Protein AF-A0A2V8P415-F1 (afdb_mo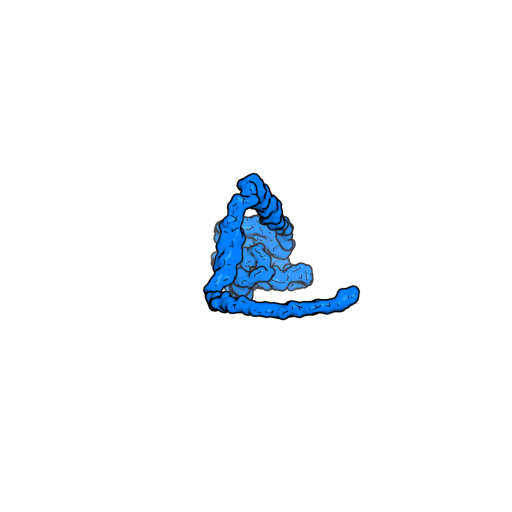nomer_lite)

Radius of gyration: 32.01 Å; chains: 1; bounding box: 103×38×46 Å

Secondary structure (DSSP, 8-state):
-----------------SHHHHHHHHHT-TTS-HHHHHHHHHHHHHHT-------PPPPHHHHHHHHHHHH-SSS--HHHHHHHHHHHH-SSS-HHHHHHHHHHHT-BSB--TTTHHHHHHHHT-TTS-HHHHHHHHHHHH-BSB--HHHHHHHHHH--

pLDDT: mean 82.36, std 19.45, range [37.81, 98.69]

Structure (mmCIF, N/CA/C/O backbone):
data_AF-A0A2V8P415-F1
#
_entry.id   AF-A0A2V8P415-F1
#
loop_
_atom_site.group_PDB
_atom_site.id
_atom_site.type_symbol
_atom_site.label_atom_id
_atom_site.label_alt_id
_atom_site.label_comp_id
_atom_site.label_asym_id
_atom_site.label_entity_id
_atom_site.label_seq_id
_atom_site.pdbx_PDB_ins_code
_atom_site.Cartn_x
_atom_site.Cartn_y
_atom_site.Cartn_z
_atom_site.occupancy
_atom_site.B_iso_or_equiv
_atom_site.auth_seq_id
_atom_site.auth_comp_id
_atom_site.auth_asym_id
_atom_site.auth_atom_id
_atom_site.pdbx_PDB_model_num
ATOM 1 N N . MET A 1 1 ? -84.899 -12.671 32.376 1.00 37.81 1 MET A N 1
ATOM 2 C CA . MET A 1 1 ? -85.440 -13.973 31.932 1.00 37.81 1 MET A CA 1
ATOM 3 C C . MET A 1 1 ? -85.226 -14.079 30.423 1.00 37.81 1 MET A C 1
ATOM 5 O O . MET A 1 1 ? -85.477 -13.102 29.735 1.00 37.81 1 MET A O 1
ATOM 9 N N . LYS A 1 2 ? -84.651 -15.211 29.981 1.00 47.53 2 LYS A N 1
ATOM 10 C CA . LYS A 1 2 ? -84.498 -15.760 28.606 1.00 47.53 2 LYS A CA 1
ATOM 11 C C . LYS A 1 2 ? -85.755 -15.526 27.724 1.00 47.53 2 LYS A C 1
ATOM 13 O O . LYS A 1 2 ? -86.821 -15.401 28.306 1.00 47.53 2 LYS A O 1
ATOM 18 N N . ILE A 1 3 ? -85.791 -15.545 26.380 1.00 47.69 3 ILE A N 1
ATOM 19 C CA . ILE A 1 3 ? -84.962 -16.091 25.273 1.00 47.69 3 ILE A CA 1
ATOM 20 C C . ILE A 1 3 ? -85.617 -15.640 23.934 1.00 47.69 3 ILE A C 1
ATOM 22 O O . ILE A 1 3 ? -86.834 -15.527 23.913 1.00 47.69 3 ILE A O 1
ATOM 26 N 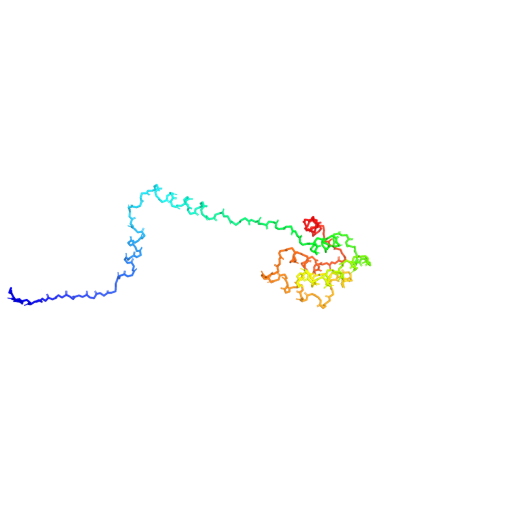N . SER A 1 4 ? -84.834 -15.321 22.881 1.00 52.88 4 SER A N 1
ATOM 27 C CA . SER A 1 4 ? -84.721 -16.025 21.559 1.00 52.88 4 SER A CA 1
ATOM 28 C C . SER A 1 4 ? -85.958 -15.934 20.632 1.00 52.88 4 SER A C 1
ATOM 30 O O . SER A 1 4 ? -87.067 -16.046 21.123 1.00 52.88 4 SER A O 1
ATOM 32 N N . SER A 1 5 ? -85.901 -15.683 19.311 1.00 46.81 5 SER A N 1
ATOM 33 C CA . SER A 1 5 ? -85.211 -16.397 18.202 1.00 46.81 5 SER A CA 1
ATOM 34 C C . SER A 1 5 ? -85.431 -15.608 16.871 1.00 46.81 5 SER A C 1
ATOM 36 O O . SER A 1 5 ? -86.561 -15.189 16.652 1.00 46.81 5 SER A O 1
ATOM 38 N N . VAL A 1 6 ? -84.438 -15.190 16.050 1.00 51.28 6 VAL A N 1
ATOM 39 C CA . VAL A 1 6 ? -83.650 -15.922 14.996 1.00 51.28 6 VAL A CA 1
ATOM 40 C C . VAL A 1 6 ? -84.525 -16.285 13.749 1.00 51.28 6 VAL A C 1
ATOM 42 O O . VAL A 1 6 ? -85.631 -16.752 13.990 1.00 51.28 6 VAL A O 1
ATOM 45 N N . PRO A 1 7 ? -84.085 -16.281 12.452 1.00 62.34 7 PRO A N 1
ATOM 46 C CA . PRO A 1 7 ? -83.125 -15.441 11.676 1.00 62.34 7 PRO A CA 1
ATOM 47 C C . PRO A 1 7 ? -83.377 -15.356 10.107 1.00 62.34 7 PRO A C 1
ATOM 49 O O . PRO A 1 7 ? -84.372 -15.860 9.607 1.00 62.34 7 PRO A O 1
ATOM 52 N N . VAL A 1 8 ? -82.390 -14.822 9.339 1.00 52.25 8 VAL A N 1
ATOM 53 C CA . VAL A 1 8 ? -81.911 -15.223 7.961 1.00 52.25 8 VAL A CA 1
ATOM 54 C C . VAL A 1 8 ? -82.815 -14.922 6.732 1.00 52.25 8 VAL A C 1
ATOM 56 O O . VAL A 1 8 ? -83.941 -15.383 6.635 1.00 52.25 8 VAL A O 1
ATOM 59 N N . SER A 1 9 ? -82.357 -14.177 5.704 1.00 45.59 9 SER A N 1
ATOM 60 C CA . SER A 1 9 ? -81.652 -14.752 4.529 1.00 45.59 9 SER A CA 1
ATOM 61 C C . SER A 1 9 ? -80.989 -13.721 3.587 1.00 45.59 9 SER A C 1
ATOM 63 O O . SER A 1 9 ? -81.531 -12.654 3.322 1.00 45.59 9 SER A O 1
ATOM 65 N N . ARG A 1 10 ? -79.820 -14.130 3.068 1.00 63.19 10 ARG A N 1
ATOM 66 C CA . ARG A 1 10 ? -78.889 -13.541 2.070 1.00 63.19 10 ARG A CA 1
ATOM 67 C C . ARG A 1 10 ? -79.481 -13.440 0.640 1.00 63.19 10 ARG A C 1
ATOM 69 O O . ARG A 1 10 ? -80.452 -14.134 0.359 1.00 63.19 10 ARG A O 1
ATOM 76 N N . PRO A 1 11 ? -78.865 -12.664 -0.280 1.00 48.66 11 PRO A N 1
ATOM 77 C CA . PRO A 1 11 ? -77.914 -13.265 -1.246 1.00 48.66 11 PRO A CA 1
ATOM 78 C C . PRO A 1 11 ? -76.663 -12.383 -1.467 1.00 48.66 11 PRO A C 1
ATOM 80 O O . PRO A 1 11 ? -76.742 -11.163 -1.513 1.00 48.66 11 PRO A O 1
ATOM 83 N N . GLU A 1 12 ? -75.439 -12.905 -1.356 1.00 52.25 12 GLU A N 1
ATOM 84 C CA . GLU A 1 12 ? -74.657 -13.576 -2.418 1.00 52.25 12 GLU A CA 1
ATOM 85 C C . GLU A 1 12 ? -74.442 -12.761 -3.705 1.00 52.25 12 GLU A C 1
ATOM 87 O O . GLU A 1 12 ? -75.350 -12.633 -4.522 1.00 52.25 12 GLU A O 1
ATOM 92 N N . ARG A 1 13 ? -73.192 -12.319 -3.923 1.00 51.09 13 ARG A N 1
ATOM 93 C CA . ARG A 1 13 ? -72.318 -12.675 -5.069 1.00 51.09 13 ARG A CA 1
ATOM 94 C C . ARG A 1 13 ? -70.957 -11.980 -4.892 1.00 51.09 13 ARG A C 1
ATOM 96 O O . ARG A 1 13 ? -70.905 -10.790 -4.621 1.00 51.09 13 ARG A O 1
ATOM 103 N N . ALA A 1 14 ? -69.892 -12.777 -4.757 1.00 41.44 14 ALA A N 1
ATOM 104 C CA . ALA A 1 14 ? -68.793 -12.895 -5.731 1.00 41.44 14 ALA A CA 1
ATOM 105 C C . ALA A 1 14 ? -68.134 -11.535 -6.033 1.00 41.44 14 ALA A C 1
ATOM 107 O O . ALA A 1 14 ? -68.757 -10.672 -6.626 1.00 41.44 14 ALA A O 1
ATOM 108 N N . GLY A 1 15 ? -66.911 -11.222 -5.623 1.00 47.81 15 GLY A N 1
ATOM 109 C CA . GLY A 1 15 ? -65.678 -11.996 -5.692 1.00 47.81 15 GLY A CA 1
ATOM 110 C C . GLY A 1 15 ? -64.624 -11.039 -6.270 1.00 47.81 15 GLY A C 1
ATOM 111 O O . GLY A 1 15 ? -64.932 -10.304 -7.200 1.00 47.81 15 GLY A O 1
ATOM 112 N N . LEU A 1 16 ? -63.416 -11.028 -5.696 1.00 47.84 16 LEU A N 1
ATOM 113 C CA . LEU A 1 16 ? -62.189 -10.456 -6.282 1.00 47.84 16 LEU A CA 1
ATOM 114 C C . LEU A 1 16 ? -62.227 -8.961 -6.669 1.00 47.84 16 LEU A C 1
ATOM 116 O O . LEU A 1 16 ? -62.312 -8.640 -7.845 1.00 47.84 16 LEU A O 1
ATOM 120 N N . CYS A 1 17 ? -62.088 -8.042 -5.702 1.00 46.53 17 CYS A N 1
ATOM 121 C CA . CYS A 1 17 ? -61.696 -6.644 -5.990 1.00 46.53 17 CYS A CA 1
ATOM 122 C C . CYS A 1 17 ? -61.202 -5.855 -4.752 1.00 46.53 17 CYS A C 1
ATOM 124 O O . CYS A 1 17 ? -61.349 -4.637 -4.695 1.00 46.53 17 CYS A O 1
ATOM 126 N N . LEU A 1 18 ? -60.661 -6.512 -3.716 1.00 47.62 18 LEU A N 1
ATOM 127 C CA . LEU A 1 18 ? -60.321 -5.828 -2.452 1.00 47.62 18 LEU A CA 1
ATOM 128 C C . LEU A 1 18 ? -58.878 -5.294 -2.381 1.00 47.62 18 LEU A C 1
ATOM 130 O O . LEU A 1 18 ? -58.650 -4.303 -1.691 1.00 47.62 18 LEU A O 1
ATOM 134 N N . ASP A 1 19 ? -57.928 -5.845 -3.142 1.00 52.25 19 ASP A N 1
ATOM 135 C CA . ASP A 1 19 ? -56.514 -5.457 -2.985 1.00 52.25 19 ASP A CA 1
ATOM 136 C C . ASP A 1 19 ? -56.127 -4.150 -3.698 1.00 52.25 19 ASP A C 1
ATOM 138 O O . ASP A 1 19 ? -55.277 -3.407 -3.209 1.00 52.25 19 ASP A O 1
ATOM 142 N N . LEU A 1 20 ? -56.798 -3.779 -4.797 1.00 50.38 20 LEU A N 1
ATOM 143 C CA . LEU A 1 20 ? -56.562 -2.474 -5.436 1.00 50.38 20 LEU A CA 1
ATOM 144 C C . LEU A 1 20 ? -57.267 -1.323 -4.704 1.00 50.38 20 LEU A C 1
ATOM 146 O O . LEU A 1 20 ? -56.854 -0.167 -4.814 1.00 50.38 20 LEU A O 1
ATOM 150 N N . TYR A 1 21 ? -58.334 -1.626 -3.962 1.00 49.50 21 TYR A N 1
ATOM 151 C CA . TYR A 1 21 ? -59.160 -0.618 -3.304 1.00 49.50 21 TYR A CA 1
ATOM 152 C C . TYR A 1 21 ? -58.461 -0.019 -2.088 1.00 49.50 21 TYR A C 1
ATOM 154 O O . TYR A 1 21 ? -58.531 1.187 -1.895 1.00 49.50 21 TYR A O 1
ATOM 162 N N . ILE A 1 22 ? -57.728 -0.819 -1.306 1.00 55.44 22 ILE A N 1
ATOM 163 C CA . ILE A 1 22 ? -56.983 -0.319 -0.141 1.00 55.44 22 ILE A CA 1
ATOM 164 C C . ILE A 1 22 ? -55.789 0.530 -0.586 1.00 55.44 22 ILE A C 1
ATOM 166 O O . ILE A 1 22 ? -55.555 1.595 -0.018 1.00 55.44 22 ILE A O 1
ATOM 170 N N . LEU A 1 23 ? -55.081 0.123 -1.646 1.00 49.25 23 LEU A N 1
ATOM 171 C CA . LEU A 1 23 ? -53.944 0.887 -2.161 1.00 49.25 23 LEU A CA 1
ATOM 172 C C . LEU A 1 23 ? -54.400 2.207 -2.803 1.00 49.25 23 LEU A C 1
ATOM 174 O O . LEU A 1 23 ? -53.805 3.255 -2.562 1.00 49.25 23 LEU A O 1
ATOM 178 N N . THR A 1 24 ? -55.520 2.186 -3.531 1.00 52.72 24 THR A N 1
ATOM 179 C CA . THR A 1 24 ? -56.119 3.394 -4.117 1.00 52.72 24 THR A CA 1
ATOM 180 C C . THR A 1 24 ? -56.769 4.279 -3.043 1.00 52.72 24 THR A C 1
ATOM 182 O O . THR A 1 24 ? -56.682 5.498 -3.135 1.00 52.72 24 THR A O 1
ATOM 185 N N . TRP A 1 25 ? -57.346 3.707 -1.979 1.00 54.69 25 TRP A N 1
ATOM 186 C CA . TRP A 1 25 ? -57.860 4.438 -0.810 1.00 54.69 25 TRP A CA 1
ATOM 187 C C . TRP A 1 25 ? -56.740 5.096 0.009 1.00 54.69 25 TRP A C 1
ATOM 189 O O . TRP A 1 25 ? -56.906 6.227 0.460 1.00 54.69 25 TRP A O 1
ATOM 199 N N . MET A 1 26 ? -55.578 4.448 0.150 1.00 50.72 26 MET A N 1
ATOM 200 C CA . MET A 1 26 ? -54.401 5.044 0.794 1.00 50.72 26 MET A CA 1
ATOM 201 C C . MET A 1 26 ? -53.755 6.147 -0.055 1.00 50.72 26 MET A C 1
ATOM 203 O O . MET A 1 26 ? -53.330 7.161 0.494 1.00 50.72 26 MET A O 1
ATOM 207 N N . ILE A 1 27 ? -53.698 5.982 -1.381 1.00 57.28 27 ILE A N 1
ATOM 208 C CA . ILE A 1 27 ? -53.092 6.965 -2.298 1.00 57.28 27 ILE A CA 1
ATOM 209 C C . ILE A 1 27 ? -54.028 8.164 -2.547 1.00 57.28 27 ILE A C 1
ATOM 211 O O . ILE A 1 27 ? -53.560 9.289 -2.715 1.00 57.28 27 ILE A O 1
ATOM 215 N N . ASN A 1 28 ? -55.348 7.955 -2.522 1.00 58.16 28 ASN A N 1
ATOM 216 C CA . ASN A 1 28 ? -56.371 8.961 -2.826 1.00 58.16 28 ASN A CA 1
ATOM 217 C C . ASN A 1 28 ? -57.132 9.454 -1.577 1.00 58.16 28 ASN A C 1
ATOM 219 O O . ASN A 1 28 ? -58.317 9.782 -1.654 1.00 58.16 28 ASN A O 1
ATOM 223 N N . ARG A 1 29 ? -56.488 9.521 -0.402 1.00 60.22 29 ARG A N 1
ATOM 224 C CA . ARG A 1 29 ? -57.072 10.187 0.776 1.00 60.22 29 ARG A CA 1
ATOM 225 C C . ARG A 1 29 ? -56.703 11.675 0.773 1.00 60.22 29 ARG A C 1
ATOM 227 O O . ARG A 1 29 ? -55.616 12.064 1.191 1.00 60.22 29 ARG A O 1
ATOM 234 N N . ARG A 1 30 ? -57.632 12.511 0.298 1.00 57.38 30 ARG A N 1
ATOM 235 C CA . ARG A 1 30 ? -57.539 13.982 0.153 1.00 57.38 30 ARG A CA 1
ATOM 236 C C . ARG A 1 30 ? -57.542 14.791 1.470 1.00 57.38 30 ARG A C 1
ATOM 238 O O . ARG A 1 30 ? -57.904 15.956 1.447 1.00 57.38 30 ARG A O 1
ATOM 245 N N . GLU A 1 31 ? -57.124 14.233 2.605 1.00 61.81 31 GLU A N 1
ATOM 246 C CA . GLU A 1 31 ? -57.319 14.889 3.919 1.00 61.81 31 GLU A CA 1
ATOM 247 C C . GLU A 1 31 ? -56.018 15.164 4.688 1.00 61.81 31 GLU A C 1
ATOM 249 O O . GLU A 1 31 ? -56.054 15.488 5.872 1.00 61.81 31 GLU A O 1
ATOM 254 N N . ILE A 1 32 ? -54.846 15.027 4.057 1.00 57.16 32 ILE A N 1
ATOM 255 C CA . ILE A 1 32 ? -53.591 15.439 4.699 1.00 57.16 32 ILE A CA 1
ATOM 256 C C . ILE A 1 32 ? -53.306 16.887 4.283 1.00 57.16 32 ILE A C 1
ATOM 258 O O . ILE A 1 32 ? -52.960 17.111 3.116 1.00 57.16 32 ILE A O 1
ATOM 262 N N . PRO A 1 33 ? -53.451 17.875 5.190 1.00 64.81 33 PRO A N 1
ATOM 263 C CA . PRO A 1 33 ? -53.245 19.272 4.844 1.00 64.81 33 PRO A CA 1
ATOM 264 C C . PRO A 1 33 ? -51.820 19.466 4.318 1.00 64.81 33 PRO A C 1
ATOM 266 O O . PRO A 1 33 ? -50.863 18.871 4.817 1.00 64.81 33 PRO A O 1
ATOM 269 N N . MET A 1 34 ? -51.678 20.279 3.271 1.00 65.75 34 MET A N 1
ATOM 270 C CA . MET A 1 34 ? -50.428 20.468 2.519 1.00 65.75 34 MET A CA 1
ATOM 271 C C . MET A 1 34 ? -49.244 20.877 3.410 1.00 65.75 34 MET A C 1
ATOM 273 O O . MET A 1 34 ? -48.110 20.477 3.159 1.00 65.75 34 MET A O 1
ATOM 277 N N . THR A 1 35 ? -49.527 21.565 4.515 1.00 62.78 35 THR A N 1
ATOM 278 C CA . THR A 1 35 ? -48.571 21.914 5.572 1.00 62.78 35 THR A CA 1
ATOM 279 C C . THR A 1 35 ? -47.987 20.693 6.284 1.00 62.78 35 THR A C 1
ATOM 281 O O . THR A 1 35 ? -46.798 20.680 6.576 1.00 62.78 35 THR A O 1
ATOM 284 N N . TYR A 1 36 ? -48.773 19.635 6.499 1.00 66.62 36 TYR A N 1
ATOM 285 C CA . TYR A 1 36 ? -48.327 18.384 7.120 1.00 66.62 36 TYR A CA 1
ATOM 286 C C . TYR A 1 36 ? -47.477 17.549 6.160 1.00 66.62 36 TYR A C 1
ATOM 288 O O . TYR A 1 36 ? -46.516 16.917 6.576 1.00 66.62 36 TYR A O 1
ATOM 296 N N . ARG A 1 37 ? -47.779 17.587 4.856 1.00 66.19 37 ARG A N 1
ATOM 297 C CA . ARG A 1 37 ? -46.971 16.913 3.822 1.00 66.19 37 ARG A CA 1
ATOM 298 C C . ARG A 1 37 ? -45.588 17.553 3.700 1.00 66.19 37 ARG A C 1
ATOM 300 O O . ARG A 1 37 ? -44.595 16.838 3.634 1.00 66.19 37 ARG A O 1
ATOM 307 N N . ILE A 1 38 ? -45.533 18.886 3.730 1.00 71.94 38 ILE A N 1
ATOM 308 C CA . ILE A 1 38 ? -44.280 19.650 3.736 1.00 71.94 38 ILE A CA 1
ATOM 309 C C . ILE A 1 38 ? -43.534 19.438 5.059 1.00 71.94 38 ILE A C 1
ATOM 311 O O . ILE A 1 38 ? -42.340 19.172 5.036 1.00 71.94 38 ILE A O 1
ATOM 315 N N . ALA A 1 39 ? -44.224 19.471 6.203 1.00 70.31 39 ALA A N 1
ATOM 316 C CA . ALA A 1 39 ? -43.610 19.227 7.508 1.00 70.31 39 ALA A CA 1
ATOM 317 C C . ALA A 1 39 ? -43.034 17.807 7.628 1.00 70.31 39 ALA A C 1
ATOM 319 O O . ALA A 1 39 ? -41.908 17.651 8.082 1.00 70.31 39 ALA A O 1
ATOM 320 N N . VAL A 1 40 ? -43.751 16.778 7.164 1.00 71.94 40 VAL A N 1
ATOM 321 C CA . VAL A 1 40 ? -43.254 15.393 7.141 1.00 71.94 40 VAL A CA 1
ATOM 322 C C . VAL A 1 40 ? -42.071 15.255 6.181 1.00 71.94 40 VAL A C 1
ATOM 324 O O . VAL A 1 40 ? -41.071 14.648 6.552 1.00 71.94 40 VAL A O 1
ATOM 327 N N . ALA A 1 41 ? -42.127 15.860 4.988 1.00 69.62 41 ALA A N 1
ATOM 328 C CA . ALA A 1 41 ? -40.998 15.858 4.057 1.00 69.62 41 ALA A CA 1
ATOM 329 C C . ALA A 1 41 ? -39.759 16.564 4.642 1.00 69.62 41 ALA A C 1
ATOM 331 O O . ALA A 1 41 ? -38.651 16.057 4.502 1.00 69.62 41 ALA A O 1
ATOM 332 N N . LEU A 1 42 ? -39.938 17.683 5.353 1.00 68.56 42 LEU A N 1
ATOM 333 C CA . LEU A 1 42 ? -38.856 18.414 6.020 1.00 68.56 42 LEU A CA 1
ATOM 334 C C . LEU A 1 42 ? -38.292 17.661 7.231 1.00 68.56 42 LEU A C 1
ATOM 336 O O . LEU A 1 42 ? -37.083 17.668 7.425 1.00 68.56 42 LEU A O 1
ATOM 340 N N . VAL A 1 43 ? -39.130 16.980 8.016 1.00 70.88 43 VAL A N 1
ATOM 341 C CA . VAL A 1 43 ? -38.694 16.148 9.151 1.00 70.88 43 VAL A CA 1
ATOM 342 C C . VAL A 1 43 ? -37.922 14.917 8.666 1.00 70.88 43 VAL A C 1
ATOM 344 O O . VAL A 1 43 ? -36.891 14.587 9.242 1.00 70.88 43 VAL A O 1
ATOM 347 N N . VAL A 1 44 ? -38.351 14.280 7.571 1.00 68.75 44 VAL A N 1
ATOM 348 C CA . VAL A 1 44 ? -37.611 13.175 6.933 1.00 68.75 44 VAL A CA 1
ATOM 349 C C . VAL A 1 44 ? -36.287 13.662 6.328 1.00 68.75 44 VAL A C 1
ATOM 351 O O . VAL A 1 44 ? -35.278 12.971 6.445 1.00 68.75 44 VAL A O 1
ATOM 354 N N . LEU A 1 45 ? -36.250 14.869 5.751 1.00 67.62 45 LEU A N 1
ATOM 355 C CA . LEU A 1 45 ? -35.020 15.489 5.244 1.00 67.62 45 LEU A CA 1
ATOM 356 C C . LEU A 1 45 ? -34.039 15.844 6.383 1.00 67.62 45 LEU A C 1
ATOM 358 O O . LEU A 1 45 ? -32.838 15.623 6.240 1.00 67.62 45 LEU A O 1
ATOM 362 N N . LEU A 1 46 ? -34.547 16.335 7.524 1.00 63.41 46 LEU A N 1
ATOM 363 C CA . LEU A 1 46 ? -33.752 16.630 8.728 1.00 63.41 46 LEU A CA 1
ATOM 364 C C . LEU A 1 46 ? -33.222 15.361 9.416 1.00 63.41 46 LEU A C 1
ATOM 366 O O . LEU A 1 46 ? -32.115 15.377 9.944 1.00 63.41 46 LEU A O 1
ATOM 370 N N . LEU A 1 47 ? -33.987 14.264 9.406 1.00 62.78 47 LEU A N 1
ATOM 371 C CA . LEU A 1 47 ? -33.580 12.970 9.977 1.00 62.78 47 LEU A CA 1
ATOM 372 C C . LEU A 1 47 ? -32.661 12.157 9.046 1.00 62.78 47 LEU A C 1
ATOM 374 O O . LEU A 1 47 ? -32.037 11.200 9.495 1.00 62.78 47 LEU A O 1
ATOM 378 N N . GLY A 1 48 ? -32.573 12.517 7.761 1.00 58.97 48 GLY A N 1
ATOM 379 C CA . GLY A 1 48 ? -31.832 11.765 6.745 1.00 58.97 48 GLY A CA 1
ATOM 380 C C . GLY A 1 48 ? -30.353 12.129 6.577 1.00 58.97 48 GLY A C 1
ATOM 381 O O . GLY A 1 48 ? -29.669 11.471 5.799 1.00 58.97 48 GLY A O 1
ATOM 382 N N . SER A 1 49 ? -29.836 13.154 7.262 1.00 62.59 49 SER A N 1
ATOM 383 C CA . SER A 1 49 ? -28.496 13.694 6.972 1.00 62.59 49 SER A CA 1
ATOM 384 C C . SER A 1 49 ? -27.580 13.735 8.188 1.00 62.59 49 SER A C 1
ATOM 386 O O . SER A 1 49 ? -27.253 14.811 8.673 1.00 62.59 49 SER A O 1
ATOM 388 N N . VAL A 1 50 ? -27.104 12.573 8.644 1.00 62.41 50 VAL A N 1
ATOM 389 C CA . VAL A 1 50 ? -25.834 12.502 9.389 1.00 62.41 50 VAL A CA 1
ATOM 390 C C . VAL A 1 50 ? -25.099 11.192 9.077 1.00 62.41 50 VAL A C 1
ATOM 392 O O . VAL A 1 50 ? -24.909 10.337 9.935 1.00 62.41 50 VAL A O 1
ATOM 395 N N . ALA A 1 51 ? -24.652 11.019 7.833 1.00 59.56 51 ALA A N 1
ATOM 396 C CA . ALA A 1 51 ? -23.456 10.215 7.599 1.00 59.56 51 ALA A CA 1
ATOM 397 C C . ALA A 1 51 ? -22.262 11.165 7.734 1.00 59.56 51 ALA A C 1
ATOM 399 O O . ALA A 1 51 ? -21.775 11.716 6.749 1.00 59.56 51 ALA A O 1
ATOM 400 N N . SER A 1 52 ? -21.845 11.438 8.973 1.00 51.22 52 SER A N 1
ATOM 401 C CA . SER A 1 52 ? -20.582 12.129 9.215 1.00 51.22 52 SER A CA 1
ATOM 402 C C . SER A 1 52 ? -19.482 11.303 8.560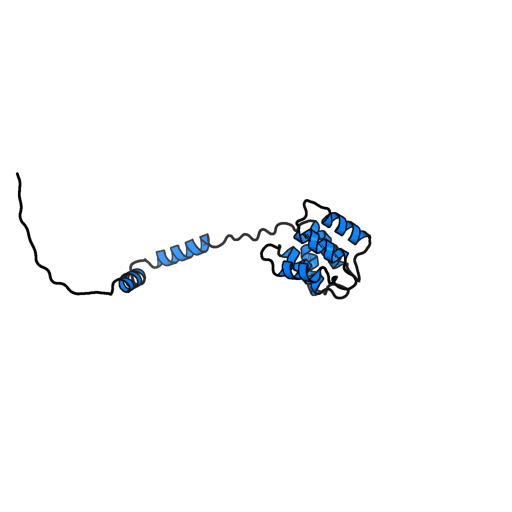 1.00 51.22 52 SER A C 1
ATOM 404 O O . SER A 1 52 ? -19.218 10.178 8.984 1.00 51.22 52 SER A O 1
ATOM 406 N N . MET A 1 53 ? -18.855 11.849 7.520 1.00 56.59 53 MET A N 1
ATOM 407 C CA . MET A 1 53 ? -17.582 11.345 7.022 1.00 56.59 53 MET A CA 1
ATOM 408 C C . MET A 1 53 ? -16.568 11.556 8.147 1.00 56.59 53 MET A C 1
ATOM 410 O O . MET A 1 53 ? -15.973 12.624 8.274 1.00 56.59 53 MET A O 1
ATOM 414 N N . VAL A 1 54 ? -16.439 10.572 9.037 1.00 51.62 54 VAL A N 1
ATOM 415 C CA . VAL A 1 54 ? -15.325 10.521 9.977 1.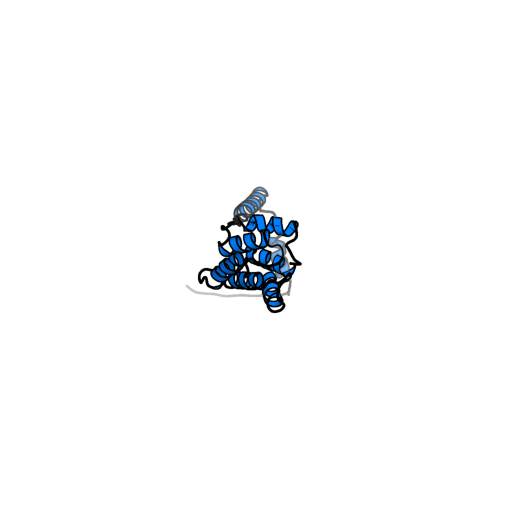00 51.62 54 VAL A CA 1
ATOM 416 C C . VAL A 1 54 ? -14.090 10.285 9.123 1.00 51.62 54 VAL A C 1
ATOM 418 O O . VAL A 1 54 ? -13.818 9.161 8.708 1.00 51.62 54 VAL A O 1
ATOM 421 N N . ASN A 1 55 ? -13.364 11.361 8.832 1.00 58.44 55 ASN A N 1
ATOM 422 C CA . ASN A 1 55 ? -12.015 11.276 8.303 1.00 58.44 55 ASN A CA 1
ATOM 423 C C . ASN A 1 55 ? -11.117 10.860 9.472 1.00 58.44 55 ASN A C 1
ATOM 425 O O . ASN A 1 55 ? -10.492 11.697 10.124 1.00 58.44 55 ASN A O 1
ATOM 429 N N . ALA A 1 56 ? -11.160 9.572 9.826 1.00 67.00 56 ALA A N 1
ATOM 430 C CA . ALA A 1 56 ? -10.184 9.012 10.744 1.00 67.00 56 ALA A CA 1
ATOM 431 C C . ALA A 1 56 ? -8.800 9.303 10.157 1.00 67.00 56 ALA A C 1
ATOM 433 O O . ALA A 1 56 ? -8.606 9.150 8.951 1.00 67.00 56 ALA A O 1
ATOM 434 N N . ALA A 1 57 ? -7.873 9.773 10.992 1.00 81.00 57 ALA A N 1
ATOM 435 C CA . ALA A 1 57 ? -6.492 9.920 10.560 1.00 81.00 57 ALA A CA 1
ATOM 436 C C . ALA A 1 57 ? -6.017 8.587 9.969 1.00 81.00 57 ALA A C 1
ATOM 438 O O . ALA A 1 57 ? -6.334 7.522 10.514 1.00 81.00 57 ALA A O 1
ATOM 439 N N . GLU A 1 58 ? -5.299 8.659 8.849 1.00 91.06 58 GLU A N 1
ATOM 440 C CA . GLU A 1 58 ? -4.735 7.472 8.221 1.00 91.06 58 GLU A CA 1
ATOM 441 C C . GLU A 1 58 ? -3.857 6.716 9.216 1.00 91.06 58 GLU A C 1
ATOM 443 O O . GLU A 1 58 ? -3.252 7.289 10.130 1.00 91.06 58 GLU A O 1
ATOM 448 N N . SER A 1 59 ? -3.788 5.398 9.056 1.00 94.94 59 SER A N 1
ATOM 449 C CA . SER A 1 59 ? -2.879 4.623 9.886 1.00 94.94 59 SER A CA 1
ATOM 450 C C . SER A 1 59 ? -1.435 5.023 9.574 1.00 94.94 59 SER A C 1
ATOM 452 O O . SER A 1 59 ? -1.086 5.369 8.442 1.00 94.94 59 SER A O 1
ATOM 454 N N . LYS A 1 60 ? -0.547 4.902 10.566 1.00 96.19 60 LYS A N 1
ATOM 455 C CA . LYS A 1 60 ? 0.890 5.133 10.344 1.00 96.19 60 LYS A CA 1
ATOM 456 C C . LYS A 1 60 ? 1.457 4.232 9.246 1.00 96.19 60 LYS A C 1
ATOM 458 O O . LYS A 1 60 ? 2.376 4.640 8.538 1.00 96.19 60 LYS A O 1
ATOM 463 N N . ALA A 1 61 ? 0.913 3.023 9.096 1.00 97.88 61 ALA A N 1
ATOM 464 C CA . ALA A 1 61 ? 1.296 2.102 8.035 1.00 97.88 61 ALA A CA 1
ATOM 465 C C . ALA A 1 61 ? 0.941 2.673 6.654 1.00 97.88 61 ALA A C 1
ATOM 467 O O . ALA A 1 61 ? 1.801 2.706 5.774 1.00 97.88 61 ALA A O 1
ATOM 468 N N . VAL A 1 62 ? -0.286 3.178 6.479 1.00 98.12 62 VAL A N 1
ATOM 469 C CA . VAL A 1 62 ? -0.725 3.836 5.238 1.00 98.12 62 VAL A CA 1
ATOM 470 C C . VAL A 1 62 ? 0.127 5.064 4.936 1.00 98.12 62 VAL A C 1
ATOM 472 O O . VAL A 1 62 ? 0.653 5.155 3.829 1.00 98.12 62 VAL A O 1
ATOM 475 N N . GLN A 1 63 ? 0.339 5.949 5.913 1.00 98.06 63 GLN A N 1
ATOM 476 C CA . GLN A 1 63 ? 1.168 7.149 5.740 1.00 98.06 63 GLN A CA 1
ATOM 477 C C . GLN A 1 63 ? 2.596 6.801 5.308 1.00 98.06 63 GLN A C 1
ATOM 479 O O . GLN A 1 63 ? 3.130 7.387 4.367 1.00 98.06 63 GLN A O 1
ATOM 484 N N . THR A 1 64 ? 3.203 5.801 5.953 1.00 98.44 64 THR A N 1
ATOM 485 C CA . THR A 1 64 ? 4.568 5.356 5.637 1.00 98.44 64 THR A CA 1
ATOM 486 C C . THR A 1 64 ? 4.646 4.779 4.223 1.00 98.44 64 THR A C 1
ATOM 488 O O . THR A 1 64 ? 5.515 5.172 3.447 1.00 98.44 64 THR A O 1
ATOM 491 N N . MET A 1 65 ? 3.721 3.887 3.850 1.00 98.62 65 MET A N 1
ATOM 492 C CA . MET A 1 65 ? 3.672 3.320 2.496 1.00 98.62 65 MET A CA 1
ATOM 493 C C . MET A 1 65 ? 3.425 4.395 1.432 1.00 98.62 65 MET A C 1
ATOM 495 O O . MET A 1 65 ? 4.052 4.364 0.373 1.00 98.62 65 MET A O 1
ATOM 499 N N . ALA A 1 66 ? 2.546 5.361 1.716 1.00 98.44 66 ALA A N 1
ATOM 500 C CA . ALA A 1 66 ? 2.267 6.479 0.825 1.00 98.44 66 ALA A CA 1
ATOM 501 C C . ALA A 1 66 ? 3.501 7.372 0.630 1.00 98.44 66 ALA A C 1
ATOM 503 O O . ALA A 1 66 ? 3.826 7.719 -0.504 1.00 98.44 66 ALA A O 1
ATOM 504 N N . GLY A 1 67 ? 4.218 7.687 1.713 1.00 98.06 67 GLY A N 1
ATOM 505 C CA . GLY A 1 67 ? 5.464 8.452 1.674 1.00 98.06 67 GLY A CA 1
ATOM 506 C C . GLY A 1 67 ? 6.560 7.756 0.865 1.00 98.06 67 GLY A C 1
ATOM 507 O O . GLY A 1 67 ? 7.182 8.385 0.011 1.00 98.06 67 GLY A O 1
ATOM 508 N N . ILE A 1 68 ? 6.745 6.446 1.055 1.00 98.00 68 ILE A N 1
ATOM 509 C CA . ILE A 1 68 ? 7.705 5.657 0.265 1.00 98.00 68 ILE A CA 1
ATOM 510 C C . ILE A 1 68 ? 7.339 5.701 -1.219 1.00 98.00 68 ILE A C 1
ATOM 512 O O . ILE A 1 68 ? 8.188 6.011 -2.051 1.00 98.00 68 ILE A O 1
ATOM 516 N N . LEU A 1 69 ? 6.072 5.442 -1.564 1.00 97.44 69 LEU A N 1
ATOM 517 C CA . LEU A 1 69 ? 5.604 5.504 -2.950 1.00 97.44 69 LEU A CA 1
ATOM 518 C C . LEU A 1 69 ? 5.805 6.895 -3.562 1.00 97.44 69 LEU A C 1
ATOM 520 O O . LEU A 1 69 ? 6.237 6.990 -4.706 1.00 97.44 69 LEU A O 1
ATOM 524 N N . LEU A 1 70 ? 5.546 7.969 -2.811 1.00 97.19 70 LEU A N 1
ATOM 525 C CA . LEU A 1 70 ? 5.701 9.346 -3.285 1.00 97.19 70 LEU A CA 1
ATOM 526 C C . LEU A 1 70 ? 7.128 9.643 -3.777 1.00 97.19 70 LEU A C 1
ATOM 528 O O . LEU A 1 70 ? 7.307 10.367 -4.759 1.00 97.19 70 LEU A O 1
ATOM 532 N N . HIS A 1 71 ? 8.126 9.076 -3.098 1.00 94.75 71 HIS A N 1
ATOM 533 C CA . HIS A 1 71 ? 9.548 9.261 -3.390 1.00 94.75 71 HIS A CA 1
ATOM 534 C C . HIS A 1 71 ? 10.172 8.089 -4.167 1.00 94.75 71 HIS A C 1
ATOM 536 O O . HIS A 1 71 ? 11.372 8.102 -4.453 1.00 94.75 71 HIS A O 1
ATOM 542 N N . LEU A 1 72 ? 9.367 7.095 -4.549 1.00 94.56 72 LEU A N 1
ATOM 543 C CA . LEU A 1 72 ? 9.816 5.916 -5.277 1.00 94.56 72 LEU A CA 1
ATOM 544 C C . LEU A 1 72 ? 10.227 6.283 -6.710 1.00 94.56 72 LEU A C 1
ATOM 546 O O . LEU A 1 72 ? 9.418 6.800 -7.480 1.00 94.56 72 LEU A O 1
ATOM 550 N N . GLN A 1 73 ? 11.468 5.963 -7.090 1.00 85.75 73 GLN A N 1
ATOM 551 C CA . GLN A 1 73 ? 11.967 6.184 -8.458 1.00 85.75 73 GLN A CA 1
ATOM 552 C C . GLN A 1 73 ? 12.092 4.899 -9.290 1.00 85.75 73 GLN A C 1
ATOM 554 O O . GLN A 1 73 ? 11.738 4.894 -10.468 1.00 85.75 73 GLN A O 1
ATOM 559 N N . HIS A 1 74 ? 12.594 3.812 -8.692 1.00 89.06 74 HIS A N 1
ATOM 560 C CA . HIS A 1 74 ? 12.775 2.518 -9.372 1.00 89.06 74 HIS A CA 1
ATOM 561 C C . HIS A 1 74 ? 12.320 1.343 -8.504 1.00 89.06 74 HIS A C 1
ATOM 563 O O . HIS A 1 74 ? 11.565 0.480 -8.951 1.00 89.06 74 HIS A O 1
ATOM 569 N N . TYR A 1 75 ? 12.814 1.310 -7.269 1.00 94.06 75 TYR A N 1
ATOM 570 C CA . TYR A 1 75 ? 12.514 0.320 -6.243 1.00 94.06 75 TYR A CA 1
ATOM 571 C C . TYR A 1 75 ? 12.753 0.951 -4.859 1.00 94.06 75 TYR A C 1
ATOM 573 O O . TYR A 1 75 ? 13.442 1.975 -4.781 1.00 94.06 75 TYR A O 1
ATOM 581 N N . PRO A 1 76 ? 12.188 0.384 -3.778 1.00 96.00 76 PRO A N 1
ATOM 582 C CA . PRO A 1 76 ? 12.369 0.925 -2.434 1.00 96.00 76 PRO A CA 1
ATOM 583 C C . PRO A 1 76 ? 13.839 0.857 -2.004 1.00 96.00 76 PRO A C 1
ATOM 585 O O . PRO A 1 76 ? 14.506 -0.160 -2.223 1.00 96.00 76 PRO A O 1
ATOM 588 N N . THR A 1 77 ? 14.340 1.918 -1.374 1.00 96.88 77 THR A N 1
ATOM 589 C CA . THR A 1 77 ? 15.688 1.938 -0.787 1.00 96.88 77 THR A CA 1
ATOM 590 C C . THR A 1 77 ? 15.802 0.942 0.372 1.00 96.88 77 THR A C 1
ATOM 592 O O . THR A 1 77 ? 14.801 0.422 0.861 1.00 96.88 77 THR A O 1
ATOM 595 N N . ASP A 1 78 ? 17.014 0.678 0.864 1.00 97.50 78 ASP A N 1
ATOM 596 C CA . ASP A 1 78 ? 17.189 -0.211 2.024 1.00 97.50 78 ASP A CA 1
ATOM 597 C C . ASP A 1 78 ? 16.485 0.325 3.282 1.00 97.50 78 ASP A C 1
ATOM 599 O O . ASP A 1 78 ? 15.905 -0.450 4.044 1.00 97.50 78 ASP A O 1
ATOM 603 N N . ALA A 1 79 ? 16.467 1.651 3.460 1.00 97.88 79 ALA A N 1
ATOM 604 C CA . ALA A 1 79 ? 15.722 2.303 4.533 1.00 97.88 79 ALA A CA 1
ATOM 605 C C . ALA A 1 79 ? 14.207 2.099 4.366 1.00 97.88 79 ALA A C 1
ATOM 607 O O . ALA A 1 79 ? 13.534 1.701 5.317 1.00 97.88 79 ALA A O 1
ATOM 608 N N . ASP A 1 80 ? 13.686 2.273 3.147 1.00 98.12 80 ASP A N 1
ATOM 609 C CA . ASP A 1 80 ? 12.269 2.032 2.854 1.00 98.12 80 ASP A CA 1
ATOM 610 C C . ASP A 1 80 ? 11.892 0.573 3.126 1.00 98.12 80 ASP A C 1
ATOM 612 O O . ASP A 1 80 ? 10.885 0.297 3.775 1.00 98.12 80 ASP A O 1
ATOM 616 N N . LYS A 1 81 ? 12.724 -0.383 2.692 1.00 98.25 81 LYS A N 1
ATOM 617 C CA . LYS A 1 81 ? 12.512 -1.816 2.951 1.00 98.25 81 LYS A CA 1
ATOM 618 C C . LYS A 1 81 ? 12.496 -2.126 4.442 1.00 98.25 81 LYS A C 1
ATOM 620 O O . LYS A 1 81 ? 11.688 -2.941 4.880 1.00 98.25 81 LYS A O 1
ATOM 625 N N . GLN A 1 82 ? 13.344 -1.475 5.235 1.00 98.56 82 GLN A N 1
ATOM 626 C CA . GLN A 1 82 ? 13.325 -1.629 6.686 1.00 98.56 82 GLN A CA 1
ATOM 627 C C . GLN A 1 82 ? 12.010 -1.119 7.291 1.00 98.56 82 GLN A C 1
ATOM 629 O O . GLN A 1 82 ? 11.416 -1.819 8.113 1.00 98.56 82 GLN A O 1
ATOM 634 N N . SER A 1 83 ? 11.520 0.047 6.866 1.00 98.44 83 SER A N 1
ATOM 635 C CA . SER A 1 83 ? 10.218 0.568 7.301 1.00 98.44 83 SER A CA 1
ATOM 636 C C . SER A 1 83 ? 9.055 -0.335 6.874 1.00 98.44 83 SER A C 1
ATOM 638 O O . SER A 1 83 ? 8.162 -0.612 7.672 1.00 98.44 83 SER A O 1
ATOM 640 N N . LEU A 1 84 ? 9.081 -0.871 5.651 1.00 98.69 84 LEU A N 1
ATOM 641 C CA . LEU A 1 84 ? 8.067 -1.816 5.166 1.00 98.69 84 LEU A CA 1
ATOM 642 C C . LEU A 1 84 ? 8.089 -3.122 5.959 1.00 98.69 84 LEU A C 1
ATOM 644 O O . LEU A 1 84 ? 7.036 -3.623 6.349 1.00 98.69 84 LEU A O 1
ATOM 648 N N . LYS A 1 85 ? 9.280 -3.637 6.278 1.00 98.56 85 LYS A N 1
ATOM 649 C CA . LYS A 1 85 ? 9.442 -4.816 7.131 1.00 98.56 85 LYS A CA 1
ATOM 650 C C . LYS A 1 85 ? 8.856 -4.601 8.525 1.00 98.56 85 LYS A C 1
ATOM 652 O O . LYS A 1 85 ? 8.168 -5.484 9.028 1.00 98.56 85 LYS A O 1
ATOM 657 N N . GLN A 1 86 ? 9.058 -3.423 9.117 1.00 98.56 86 GLN A N 1
ATOM 658 C CA . GLN A 1 86 ? 8.439 -3.078 10.399 1.00 98.56 86 GLN A CA 1
ATOM 659 C C . GLN A 1 86 ? 6.909 -3.124 10.322 1.00 98.56 86 GLN A C 1
ATOM 661 O O . GLN A 1 86 ? 6.288 -3.685 11.217 1.00 98.56 86 GLN A O 1
ATOM 666 N N . ILE A 1 87 ? 6.302 -2.616 9.242 1.00 98.56 87 ILE A N 1
ATOM 667 C CA . ILE A 1 87 ? 4.846 -2.701 9.030 1.00 98.56 87 ILE A CA 1
ATOM 668 C C . ILE A 1 87 ? 4.397 -4.161 8.908 1.00 98.56 87 ILE A C 1
ATOM 670 O O . ILE A 1 87 ? 3.415 -4.552 9.531 1.00 98.56 87 ILE A O 1
ATOM 674 N N . ILE A 1 88 ? 5.117 -4.980 8.134 1.00 98.56 88 ILE A N 1
ATOM 675 C CA . ILE A 1 88 ? 4.810 -6.407 7.926 1.00 98.56 88 ILE A CA 1
ATOM 676 C C . ILE A 1 88 ? 4.829 -7.187 9.253 1.00 98.56 88 ILE A C 1
ATOM 678 O O . ILE A 1 88 ? 4.003 -8.079 9.467 1.00 98.56 88 ILE A O 1
ATOM 682 N N . GLU A 1 89 ? 5.750 -6.845 10.151 1.00 98.31 89 GLU A N 1
ATOM 683 C CA . GLU A 1 89 ? 5.915 -7.487 11.460 1.00 98.31 89 GLU A CA 1
ATOM 684 C C . GLU A 1 89 ? 5.013 -6.881 12.556 1.00 98.31 89 GLU A C 1
ATOM 686 O O . GLU A 1 89 ? 4.815 -7.501 13.607 1.00 98.31 89 GLU A O 1
ATOM 691 N N . ASP A 1 90 ? 4.413 -5.711 12.313 1.00 97.75 90 ASP A N 1
ATOM 692 C CA . ASP A 1 90 ? 3.537 -5.025 13.259 1.00 97.75 90 ASP A CA 1
ATOM 693 C C . ASP A 1 90 ? 2.191 -5.753 13.410 1.00 97.75 90 ASP A C 1
ATOM 695 O O . ASP A 1 90 ? 1.408 -5.921 12.473 1.00 97.75 90 ASP A O 1
ATOM 699 N N . LYS A 1 91 ? 1.891 -6.180 14.640 1.00 96.31 91 LYS A N 1
ATOM 700 C CA . LYS A 1 91 ? 0.633 -6.862 14.981 1.00 96.31 91 LYS A CA 1
ATOM 701 C C . LYS A 1 91 ? -0.563 -5.915 15.043 1.00 96.31 91 LYS A C 1
ATOM 703 O O . LYS A 1 91 ? -1.695 -6.394 15.002 1.00 96.31 91 LYS A O 1
ATOM 708 N N . SER A 1 92 ? -0.321 -4.614 15.185 1.00 95.81 92 SER A N 1
ATOM 709 C CA . SER A 1 92 ? -1.356 -3.583 15.149 1.00 95.81 92 SER A CA 1
ATOM 710 C C . SER A 1 92 ? -1.760 -3.216 13.718 1.00 95.81 92 SER A C 1
ATOM 712 O O . SER A 1 92 ? -2.889 -2.775 13.509 1.00 95.81 92 SER A O 1
ATOM 714 N N . ALA A 1 93 ? -0.892 -3.482 12.732 1.00 97.19 93 ALA A N 1
ATOM 715 C CA . ALA A 1 93 ? -1.212 -3.322 11.322 1.00 97.19 93 ALA A CA 1
ATOM 716 C C . ALA A 1 93 ? -2.217 -4.385 10.855 1.00 97.19 93 ALA A C 1
ATOM 718 O O . ALA A 1 93 ? -2.127 -5.589 11.145 1.00 97.19 93 ALA A O 1
ATOM 719 N N . THR A 1 94 ? -3.185 -3.938 10.066 1.00 97.00 94 THR A N 1
ATOM 720 C CA . THR A 1 94 ? -4.184 -4.813 9.460 1.00 97.00 94 THR A CA 1
ATOM 721 C C . THR A 1 94 ? -3.525 -5.806 8.501 1.00 97.00 94 THR A C 1
ATOM 723 O O . THR A 1 94 ? -2.397 -5.639 8.030 1.00 97.00 94 THR A O 1
ATOM 726 N N . LYS A 1 95 ? -4.230 -6.898 8.194 1.00 97.56 95 LYS A N 1
ATOM 727 C CA . LYS A 1 95 ? -3.743 -7.881 7.216 1.00 97.56 95 LYS A CA 1
ATOM 728 C C . LYS A 1 95 ? -3.542 -7.253 5.830 1.00 97.56 95 LYS A C 1
ATOM 730 O O . LYS A 1 95 ? -2.590 -7.612 5.137 1.00 97.56 95 LYS A O 1
ATOM 735 N N . ASP A 1 96 ? -4.422 -6.334 5.445 1.00 97.88 96 ASP A N 1
ATOM 736 C CA . ASP A 1 96 ? -4.366 -5.707 4.130 1.00 97.88 96 ASP A CA 1
ATOM 737 C C . ASP A 1 96 ? -3.188 -4.729 4.040 1.00 97.88 96 ASP A C 1
ATOM 739 O O . ASP A 1 96 ? -2.416 -4.814 3.090 1.00 97.88 96 ASP A O 1
ATOM 743 N N . GLU A 1 97 ? -2.945 -3.909 5.069 1.00 98.38 97 GLU A N 1
ATOM 744 C CA . GLU A 1 97 ? -1.759 -3.037 5.134 1.00 98.38 97 GLU A CA 1
ATOM 745 C C . GLU A 1 97 ? -0.456 -3.830 5.037 1.00 98.38 97 GLU A C 1
ATOM 747 O O . GLU A 1 97 ? 0.423 -3.479 4.255 1.00 98.38 97 GLU A O 1
ATOM 752 N N . ARG A 1 98 ? -0.344 -4.947 5.765 1.00 98.62 98 ARG A N 1
ATOM 753 C CA . ARG A 1 98 ? 0.834 -5.824 5.688 1.00 98.62 98 ARG A CA 1
ATOM 754 C C . ARG A 1 98 ? 1.018 -6.444 4.308 1.00 98.62 98 ARG A C 1
ATOM 756 O O . ARG A 1 98 ? 2.143 -6.608 3.847 1.00 98.62 98 ARG A O 1
ATOM 763 N N . THR A 1 99 ? -0.082 -6.770 3.635 1.00 98.44 99 THR A N 1
ATOM 764 C CA . THR A 1 99 ? -0.050 -7.313 2.272 1.00 98.44 99 THR A CA 1
ATOM 765 C C . THR A 1 99 ? 0.408 -6.255 1.265 1.00 98.44 99 THR A C 1
ATOM 767 O O . THR A 1 99 ? 1.229 -6.561 0.404 1.00 98.44 99 THR A O 1
ATOM 770 N N . VAL A 1 100 ? -0.069 -5.012 1.389 1.00 98.56 100 VAL A N 1
ATOM 771 C CA . VAL A 1 100 ? 0.386 -3.883 0.561 1.00 98.56 100 VAL A CA 1
ATOM 772 C C . VAL A 1 100 ? 1.859 -3.571 0.827 1.00 98.56 100 VAL A C 1
ATOM 774 O O . VAL A 1 100 ? 2.616 -3.392 -0.124 1.00 98.56 100 VAL A O 1
ATOM 777 N N . ALA A 1 101 ? 2.290 -3.578 2.091 1.00 98.69 101 ALA A N 1
ATOM 778 C CA . ALA A 1 101 ? 3.681 -3.336 2.465 1.00 98.69 101 ALA A CA 1
ATOM 779 C C . ALA A 1 101 ? 4.625 -4.391 1.872 1.00 98.69 101 ALA A C 1
ATOM 781 O O . ALA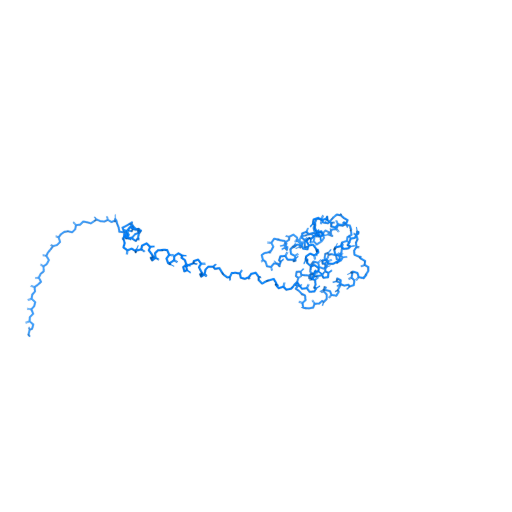 A 1 101 ? 5.665 -4.036 1.321 1.00 98.69 101 ALA A O 1
ATOM 782 N N . GLN A 1 102 ? 4.241 -5.672 1.922 1.00 98.62 102 GLN A N 1
ATOM 783 C CA . GLN A 1 102 ? 4.991 -6.755 1.282 1.00 98.62 102 GLN A CA 1
ATOM 784 C C . GLN A 1 102 ? 5.089 -6.545 -0.233 1.00 98.62 102 GLN A C 1
ATOM 786 O O . GLN A 1 102 ? 6.187 -6.560 -0.780 1.00 98.62 102 GLN A O 1
ATOM 791 N N . ALA A 1 103 ? 3.962 -6.275 -0.896 1.00 98.38 103 ALA A N 1
ATOM 792 C CA . ALA A 1 103 ? 3.948 -6.062 -2.339 1.00 98.38 103 ALA A CA 1
ATOM 793 C C . ALA A 1 103 ? 4.812 -4.864 -2.761 1.00 98.38 103 ALA A C 1
ATOM 795 O O . ALA A 1 103 ? 5.493 -4.936 -3.779 1.00 98.38 103 ALA A O 1
ATOM 796 N N . LEU A 1 104 ? 4.804 -3.777 -1.978 1.00 98.38 104 LEU A N 1
ATOM 797 C CA . LEU A 1 104 ? 5.657 -2.610 -2.200 1.00 98.38 104 LEU A CA 1
ATOM 798 C C . LEU A 1 104 ? 7.140 -2.944 -1.990 1.00 98.38 104 LEU A C 1
ATOM 800 O O . LEU A 1 104 ? 7.973 -2.520 -2.785 1.00 98.38 104 LEU A O 1
ATOM 804 N N . MET A 1 105 ? 7.469 -3.727 -0.960 1.00 98.12 105 MET A N 1
ATOM 805 C CA . MET A 1 105 ? 8.841 -4.154 -0.663 1.00 98.12 105 MET A CA 1
ATOM 806 C C . MET A 1 105 ? 9.444 -5.005 -1.792 1.00 98.12 105 MET A C 1
ATOM 808 O O . MET A 1 105 ? 10.642 -4.893 -2.063 1.00 98.12 105 MET A O 1
ATOM 812 N N . ASP A 1 106 ? 8.610 -5.799 -2.468 1.00 97.00 106 ASP A N 1
ATOM 813 C CA . ASP A 1 106 ? 8.997 -6.712 -3.550 1.00 97.00 106 ASP A CA 1
ATOM 814 C C . ASP A 1 106 ? 9.013 -6.056 -4.947 1.00 97.00 106 ASP A C 1
ATOM 816 O O . ASP A 1 106 ? 9.360 -6.707 -5.940 1.00 97.00 106 ASP A O 1
ATOM 820 N N . VAL A 1 107 ? 8.666 -4.765 -5.055 1.00 95.50 107 VAL A N 1
ATOM 821 C CA . VAL A 1 107 ? 8.692 -4.029 -6.328 1.00 95.50 107 VAL A CA 1
ATOM 822 C C . VAL A 1 107 ? 10.103 -4.003 -6.915 1.00 95.50 107 VAL A C 1
ATOM 824 O O . VAL A 1 107 ? 11.055 -3.509 -6.309 1.00 95.50 107 VAL A O 1
ATOM 827 N N . GLN A 1 108 ? 10.203 -4.447 -8.168 1.00 91.88 108 GLN A N 1
ATOM 828 C CA . GLN A 1 108 ? 11.390 -4.314 -9.014 1.00 91.88 108 GLN A CA 1
ATOM 829 C C . GLN A 1 108 ? 10.957 -3.721 -10.355 1.00 91.88 108 GLN A C 1
ATOM 831 O O . GLN A 1 108 ? 10.583 -4.452 -11.273 1.00 91.88 108 GLN A O 1
ATOM 836 N N . HIS A 1 109 ? 10.920 -2.386 -10.443 1.00 90.12 109 HIS A N 1
ATOM 837 C CA . HIS A 1 109 ? 10.313 -1.592 -11.529 1.00 90.12 109 HIS A CA 1
ATOM 838 C C . HIS A 1 109 ? 8.797 -1.755 -11.706 1.00 90.12 109 HIS A C 1
ATOM 840 O O . HIS A 1 109 ? 8.128 -0.822 -12.137 1.00 90.12 109 HIS A O 1
ATOM 846 N N . THR A 1 110 ? 8.247 -2.922 -11.396 1.00 94.12 110 THR A N 1
ATOM 847 C CA . THR A 1 110 ? 6.820 -3.235 -11.441 1.00 94.12 110 THR A CA 1
ATOM 848 C C . THR A 1 110 ? 6.469 -4.137 -10.262 1.00 94.12 110 THR A C 1
ATOM 850 O O . THR A 1 110 ? 7.355 -4.702 -9.612 1.00 94.12 110 THR A O 1
ATOM 853 N N . VAL A 1 111 ? 5.174 -4.276 -9.985 1.00 95.75 111 VAL A N 1
ATOM 854 C CA . VAL A 1 111 ? 4.680 -5.215 -8.974 1.00 95.75 111 VAL A CA 1
ATOM 855 C C . VAL A 1 111 ? 5.038 -6.664 -9.330 1.00 95.75 111 VAL A C 1
ATOM 857 O O . VAL A 1 111 ? 4.868 -7.110 -10.472 1.00 95.75 111 VAL A O 1
ATOM 860 N N . ALA A 1 112 ? 5.502 -7.419 -8.332 1.00 95.94 112 ALA A N 1
ATOM 861 C CA . ALA A 1 112 ? 5.835 -8.826 -8.487 1.00 95.94 112 ALA A CA 1
ATOM 862 C C . ALA A 1 112 ? 4.604 -9.659 -8.888 1.00 95.94 112 ALA A C 1
ATOM 864 O O . ALA A 1 112 ? 3.483 -9.444 -8.421 1.00 95.94 112 ALA A O 1
ATOM 865 N N . ALA A 1 113 ? 4.811 -10.665 -9.743 1.00 96.19 113 ALA A N 1
ATOM 866 C CA . ALA A 1 113 ? 3.725 -11.508 -10.252 1.00 96.19 113 ALA A CA 1
ATOM 867 C C . ALA A 1 113 ? 2.949 -12.232 -9.135 1.00 96.19 113 ALA A C 1
ATOM 869 O O . ALA A 1 113 ? 1.741 -12.427 -9.256 1.00 96.19 113 ALA A O 1
ATOM 870 N N . ALA A 1 114 ? 3.629 -12.585 -8.039 1.00 96.25 114 ALA A N 1
ATOM 871 C CA . ALA A 1 114 ? 3.026 -13.247 -6.884 1.00 96.25 114 ALA A CA 1
ATOM 872 C C . ALA A 1 114 ? 2.062 -12.344 -6.091 1.00 96.25 114 ALA A C 1
ATOM 874 O O . ALA A 1 114 ? 1.184 -12.856 -5.391 1.00 96.25 114 ALA A O 1
ATOM 875 N N . ASP A 1 115 ? 2.198 -11.021 -6.204 1.00 98.00 115 ASP A N 1
ATOM 876 C CA . ASP A 1 115 ? 1.406 -10.062 -5.429 1.00 98.00 115 ASP A CA 1
ATOM 877 C C . ASP A 1 115 ? 0.257 -9.448 -6.218 1.00 98.00 115 ASP A C 1
ATOM 879 O O . ASP A 1 115 ? -0.769 -9.118 -5.621 1.00 98.00 115 ASP A O 1
ATOM 883 N N . LYS A 1 116 ? 0.360 -9.394 -7.554 1.00 97.44 116 LYS A N 1
ATOM 884 C CA . LYS A 1 116 ? -0.724 -8.949 -8.449 1.00 97.44 116 LYS A CA 1
ATOM 885 C C . LYS A 1 116 ? -2.109 -9.497 -8.069 1.00 97.44 116 LYS A C 1
ATOM 887 O O . LYS A 1 116 ? -2.990 -8.684 -7.789 1.00 97.44 116 LYS A O 1
ATOM 892 N N . PRO A 1 117 ? -2.333 -10.825 -7.968 1.00 98.12 117 PRO A N 1
ATOM 893 C CA . PRO A 1 117 ? -3.667 -11.346 -7.666 1.00 98.12 117 PRO A CA 1
ATOM 894 C C . PRO A 1 117 ? -4.165 -10.953 -6.267 1.00 98.12 117 PRO A C 1
ATOM 896 O O . PRO A 1 117 ? -5.369 -10.796 -6.064 1.00 98.12 117 PRO A O 1
ATOM 899 N N . LYS A 1 118 ? -3.260 -10.765 -5.295 1.00 97.94 118 LYS A N 1
ATOM 900 C CA . LYS A 1 118 ? -3.625 -10.344 -3.934 1.00 97.94 118 LYS A CA 1
ATOM 901 C C . LYS A 1 118 ? -4.108 -8.895 -3.931 1.00 97.94 118 LYS A C 1
ATOM 903 O O . LYS A 1 118 ? -5.145 -8.600 -3.341 1.00 97.94 118 LYS A O 1
ATOM 908 N N . LEU A 1 119 ? -3.382 -8.012 -4.618 1.00 98.19 119 LEU A N 1
ATOM 909 C CA . LEU A 1 119 ? -3.749 -6.603 -4.739 1.00 98.19 119 LEU A CA 1
ATOM 910 C C . LEU A 1 119 ? -5.039 -6.427 -5.547 1.00 98.19 119 LEU A C 1
ATOM 912 O O . LEU A 1 119 ? -5.917 -5.677 -5.136 1.00 98.19 119 LEU A O 1
ATOM 916 N N . GLU A 1 120 ? -5.218 -7.163 -6.645 1.00 98.25 120 GLU A N 1
ATOM 917 C CA . GLU A 1 120 ? -6.454 -7.111 -7.437 1.00 98.25 120 GLU A CA 1
ATOM 918 C C . GLU A 1 120 ? -7.683 -7.547 -6.631 1.00 98.25 120 GLU A C 1
ATOM 920 O O . GLU A 1 120 ? -8.748 -6.932 -6.730 1.00 98.25 120 GLU A O 1
ATOM 925 N N . ALA A 1 121 ? -7.547 -8.601 -5.821 1.00 97.56 121 ALA A N 1
ATOM 926 C CA . ALA A 1 121 ? -8.608 -9.040 -4.921 1.00 97.56 121 ALA A CA 1
ATOM 927 C C . ALA A 1 121 ? -8.924 -7.978 -3.856 1.00 97.56 121 ALA A C 1
ATOM 929 O O . ALA A 1 121 ? -10.088 -7.762 -3.525 1.00 97.56 121 ALA A O 1
ATOM 930 N N . MET A 1 122 ? -7.902 -7.285 -3.351 1.00 97.25 122 MET A N 1
ATOM 931 C CA . MET A 1 122 ? -8.048 -6.230 -2.350 1.00 97.25 122 MET A CA 1
ATOM 932 C C . MET A 1 122 ? -8.779 -5.000 -2.894 1.00 97.25 122 MET A C 1
ATOM 934 O O . MET A 1 122 ? -9.692 -4.499 -2.241 1.00 97.25 122 MET A O 1
ATOM 938 N N . VAL A 1 123 ? -8.454 -4.562 -4.113 1.00 97.44 123 VAL A N 1
ATOM 939 C CA . VAL A 1 123 ? -9.162 -3.459 -4.789 1.00 97.44 123 VAL A CA 1
ATOM 940 C C . VAL A 1 123 ? -10.659 -3.767 -4.926 1.00 97.44 123 VAL A C 1
ATOM 942 O O . VAL A 1 123 ? -11.502 -2.899 -4.701 1.00 97.44 123 VAL A O 1
ATOM 945 N N . LYS A 1 124 ? -11.000 -5.030 -5.210 1.00 97.00 124 LYS A N 1
ATOM 946 C CA . LYS A 1 124 ? -12.386 -5.513 -5.346 1.00 97.00 124 LYS A CA 1
ATOM 947 C C . LYS A 1 124 ? -13.082 -5.815 -4.012 1.00 97.00 124 LYS A C 1
ATOM 949 O O . LYS A 1 124 ? -14.274 -6.096 -4.011 1.00 97.00 124 LYS A O 1
ATOM 954 N N . SER A 1 125 ? -12.366 -5.804 -2.889 1.00 94.62 125 SER A N 1
ATOM 955 C CA . SER A 1 125 ? -12.901 -6.210 -1.586 1.00 94.62 125 SER A CA 1
ATOM 956 C C . SER A 1 125 ? -13.692 -5.085 -0.929 1.00 94.62 125 SER A C 1
ATOM 958 O O . SER A 1 125 ? -13.141 -4.024 -0.657 1.00 94.62 125 SER A O 1
ATOM 960 N N . ASP A 1 126 ? -14.945 -5.314 -0.546 1.00 93.56 126 ASP A N 1
ATOM 961 C CA . ASP A 1 126 ? -15.731 -4.328 0.220 1.00 93.56 126 ASP A CA 1
ATOM 962 C C . ASP A 1 126 ? -15.218 -4.114 1.655 1.00 93.56 126 ASP A C 1
ATOM 964 O O . ASP A 1 126 ? -15.644 -3.189 2.340 1.00 93.56 126 ASP A O 1
ATOM 968 N N . LYS A 1 127 ? -14.299 -4.969 2.122 1.00 91.88 127 LYS A N 1
ATOM 969 C CA . LYS A 1 127 ? -13.735 -4.909 3.479 1.00 91.88 127 LYS A CA 1
ATOM 970 C C . LYS A 1 127 ? -12.47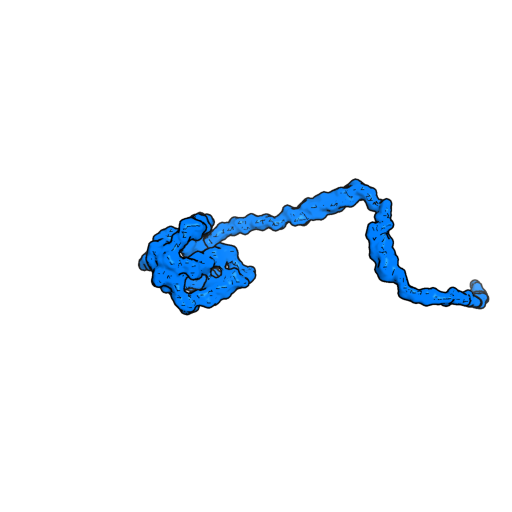2 -4.052 3.579 1.00 91.88 127 LYS A C 1
ATOM 972 O O . LYS A 1 127 ? -12.147 -3.616 4.679 1.00 91.88 127 LYS A O 1
ATOM 977 N N . ALA A 1 128 ? -11.759 -3.848 2.471 1.00 93.06 128 ALA A N 1
ATOM 978 C CA . ALA A 1 128 ? -10.533 -3.056 2.464 1.00 93.06 128 ALA A CA 1
ATOM 979 C C . ALA A 1 128 ? -10.865 -1.560 2.566 1.00 93.06 128 ALA A C 1
ATOM 981 O O . ALA A 1 128 ? -11.813 -1.087 1.929 1.00 93.06 128 ALA A O 1
ATOM 982 N N . SER A 1 129 ? -10.076 -0.806 3.336 1.00 94.69 129 SER A N 1
ATOM 983 C CA . SER A 1 129 ? -10.247 0.647 3.432 1.00 94.69 129 SER A CA 1
ATOM 984 C C . SER A 1 129 ? -9.963 1.329 2.089 1.00 94.69 129 SER A C 1
ATOM 986 O O . SER A 1 129 ? -9.203 0.821 1.260 1.00 94.69 129 SER A O 1
ATOM 988 N N . SER A 1 130 ? -10.555 2.505 1.865 1.00 95.25 130 SER A N 1
ATOM 989 C CA . SER A 1 130 ? -10.334 3.310 0.653 1.00 95.25 130 SER A CA 1
ATOM 990 C C . SER A 1 130 ? -8.854 3.607 0.402 1.00 95.25 130 SER A C 1
ATOM 992 O O . SER A 1 130 ? -8.388 3.561 -0.737 1.00 95.25 130 SER A O 1
ATOM 994 N N . SER A 1 131 ? -8.105 3.870 1.466 1.00 96.44 131 SER A N 1
ATOM 995 C CA . SER A 1 131 ? -6.694 4.253 1.414 1.00 96.44 131 SER A CA 1
ATOM 996 C C . SER A 1 131 ? -5.817 3.065 1.034 1.00 96.44 131 SER A C 1
ATOM 998 O O . SER A 1 131 ? -4.991 3.160 0.129 1.00 96.44 131 SER A O 1
ATOM 1000 N N . VAL A 1 132 ? -6.091 1.894 1.613 1.00 97.31 132 VAL A N 1
ATOM 1001 C CA . VAL A 1 132 ? -5.441 0.632 1.242 1.00 97.31 132 VAL A CA 1
ATOM 1002 C C . VAL A 1 132 ? -5.745 0.251 -0.211 1.00 97.31 132 VAL A C 1
ATOM 1004 O O . VAL A 1 132 ? -4.831 -0.130 -0.942 1.00 97.31 132 VAL A O 1
ATOM 1007 N N . LYS A 1 133 ? -6.994 0.416 -0.670 1.00 98.00 133 LYS A N 1
ATOM 1008 C CA . LYS A 1 133 ? -7.350 0.212 -2.086 1.00 98.00 133 LYS A CA 1
ATOM 1009 C C . LYS A 1 133 ? -6.581 1.155 -3.004 1.00 98.00 133 LYS A C 1
ATOM 1011 O O . LYS A 1 133 ? -6.046 0.710 -4.012 1.00 98.00 133 LYS A O 1
ATOM 1016 N N . THR A 1 134 ? -6.480 2.429 -2.630 1.00 98.00 134 THR A N 1
ATOM 1017 C CA . THR A 1 134 ? -5.735 3.435 -3.397 1.00 98.00 134 THR A CA 1
ATOM 1018 C C . THR A 1 134 ? -4.264 3.042 -3.534 1.00 98.00 134 THR A C 1
ATOM 1020 O O . THR A 1 134 ? -3.740 3.029 -4.645 1.00 98.00 134 THR A O 1
ATOM 1023 N N . LEU A 1 135 ? -3.609 2.642 -2.438 1.00 98.38 135 LEU A N 1
ATOM 1024 C CA . LEU A 1 135 ? -2.226 2.153 -2.477 1.00 98.38 135 LEU A CA 1
ATOM 1025 C C . LEU A 1 135 ? -2.084 0.911 -3.371 1.00 98.38 135 LEU A C 1
ATOM 1027 O O . LEU A 1 135 ? -1.186 0.858 -4.212 1.00 98.38 135 LEU A O 1
ATOM 1031 N N . ALA A 1 136 ? -2.989 -0.064 -3.240 1.00 98.44 136 ALA A N 1
ATOM 1032 C CA . ALA A 1 136 ? -2.980 -1.280 -4.050 1.00 98.44 136 ALA A CA 1
ATOM 1033 C C . ALA A 1 136 ? -3.144 -0.988 -5.553 1.00 98.44 136 ALA A C 1
ATOM 1035 O O . ALA A 1 136 ? -2.419 -1.552 -6.373 1.00 98.44 136 ALA A O 1
ATOM 1036 N N . GLU A 1 137 ? -4.051 -0.082 -5.928 1.00 98.19 137 GLU A N 1
ATOM 1037 C CA . GLU A 1 137 ? -4.239 0.338 -7.320 1.00 98.19 137 GLU A CA 1
ATOM 1038 C C . GLU A 1 137 ? -2.996 1.003 -7.911 1.00 98.19 137 GLU A C 1
ATOM 1040 O O . GLU A 1 137 ? -2.649 0.737 -9.063 1.00 98.19 137 GLU A O 1
ATOM 1045 N N . ILE A 1 138 ? -2.336 1.868 -7.139 1.00 98.00 138 ILE A N 1
ATOM 1046 C CA . ILE A 1 138 ? -1.125 2.565 -7.580 1.00 98.00 138 ILE A CA 1
ATOM 1047 C C . ILE A 1 138 ? 0.003 1.557 -7.802 1.00 98.00 138 ILE A C 1
ATOM 1049 O O . ILE A 1 138 ? 0.647 1.589 -8.848 1.00 98.00 138 ILE A O 1
ATOM 1053 N N . ILE A 1 139 ? 0.199 0.614 -6.874 1.00 97.69 139 ILE A N 1
ATOM 1054 C CA . ILE A 1 139 ? 1.214 -0.442 -7.008 1.00 97.69 139 ILE A CA 1
ATOM 1055 C C . ILE A 1 139 ? 0.926 -1.334 -8.226 1.00 97.69 139 ILE A C 1
ATOM 1057 O O . ILE A 1 139 ? 1.847 -1.679 -8.964 1.00 97.69 139 ILE A O 1
ATOM 1061 N N . LEU A 1 140 ? -0.341 -1.675 -8.494 1.00 97.88 140 LEU A N 1
ATOM 1062 C CA . LEU A 1 140 ? -0.726 -2.473 -9.668 1.00 97.88 140 LEU A CA 1
ATOM 1063 C C . LEU A 1 140 ? -0.421 -1.781 -11.003 1.00 97.88 140 LEU A C 1
ATOM 1065 O O . LEU A 1 140 ? -0.060 -2.453 -11.969 1.00 97.88 140 LEU A O 1
ATOM 1069 N N . LYS A 1 141 ? -0.577 -0.454 -11.062 1.00 95.94 141 LYS A N 1
ATOM 1070 C CA . LYS A 1 141 ? -0.311 0.368 -12.257 1.00 95.94 141 LYS A CA 1
ATOM 1071 C C . LYS A 1 141 ? 1.155 0.794 -12.368 1.00 95.94 141 LYS A C 1
ATOM 1073 O O . LYS A 1 141 ? 1.550 1.376 -13.380 1.00 95.94 141 LYS A O 1
ATOM 1078 N N . LEU A 1 142 ? 1.954 0.529 -11.336 1.00 94.50 142 LEU A N 1
ATOM 1079 C CA . LEU A 1 142 ? 3.312 1.028 -11.223 1.00 94.50 142 LEU A CA 1
ATOM 1080 C C . LEU A 1 142 ? 4.187 0.520 -12.373 1.00 94.50 142 LEU A C 1
ATOM 1082 O O . LEU A 1 142 ? 4.388 -0.684 -12.543 1.00 94.50 142 LEU A O 1
ATOM 1086 N N . THR A 1 143 ? 4.740 1.473 -13.122 1.00 89.06 143 THR A N 1
ATOM 1087 C CA . THR A 1 143 ? 5.741 1.235 -14.164 1.00 89.06 143 THR A CA 1
ATOM 1088 C C . THR A 1 143 ? 6.901 2.202 -13.921 1.00 89.06 143 THR A C 1
ATOM 1090 O O . THR A 1 143 ? 6.830 3.374 -14.274 1.00 89.06 143 THR A O 1
ATOM 1093 N N . HIS A 1 144 ? 7.949 1.715 -13.257 1.00 88.50 144 HIS A N 1
ATOM 1094 C CA . HIS A 1 144 ? 9.072 2.456 -12.664 1.00 88.50 144 HIS A CA 1
ATOM 1095 C C . HIS A 1 144 ? 8.705 3.346 -11.467 1.00 88.50 144 HIS A C 1
ATOM 1097 O O . HIS A 1 144 ? 9.160 3.071 -10.359 1.00 88.50 144 HIS A O 1
ATOM 1103 N N . MET A 1 145 ? 7.878 4.374 -11.670 1.00 92.75 145 MET A N 1
ATOM 1104 C CA . MET A 1 145 ? 7.471 5.326 -10.627 1.00 92.75 145 MET A CA 1
ATOM 1105 C C . MET A 1 145 ? 5.972 5.654 -10.720 1.00 92.75 145 MET A C 1
ATOM 1107 O O . MET A 1 145 ? 5.375 5.448 -11.782 1.00 92.75 145 MET A O 1
ATOM 1111 N N . PRO A 1 146 ? 5.337 6.159 -9.644 1.00 95.00 146 PRO A N 1
ATOM 1112 C CA . PRO A 1 146 ? 3.941 6.581 -9.707 1.00 95.00 146 PRO A CA 1
ATOM 1113 C C . PRO A 1 146 ? 3.736 7.743 -10.680 1.00 95.00 146 PRO A C 1
ATOM 1115 O O . PRO A 1 146 ? 4.595 8.619 -10.814 1.00 95.00 146 PRO A O 1
ATOM 1118 N N . SER A 1 147 ? 2.569 7.772 -11.325 1.00 95.69 147 SER A N 1
ATOM 1119 C CA . SER A 1 147 ? 2.168 8.896 -12.174 1.00 95.69 147 SER A CA 1
ATOM 1120 C C . SER A 1 147 ? 1.982 10.178 -11.351 1.00 95.69 147 SER A C 1
ATOM 1122 O O . SER A 1 147 ? 1.754 10.117 -10.143 1.00 95.69 147 SER A O 1
ATOM 1124 N N . GLU A 1 148 ? 2.014 11.351 -11.988 1.00 95.12 148 GLU A N 1
ATOM 1125 C CA . GLU A 1 148 ? 1.772 12.624 -11.285 1.00 95.12 148 GLU A CA 1
ATOM 1126 C C . GLU A 1 148 ? 0.388 12.669 -10.612 1.00 95.12 148 GLU A C 1
ATOM 1128 O O . GLU A 1 148 ? 0.274 13.103 -9.468 1.00 95.12 148 GLU A O 1
ATOM 1133 N N . SER A 1 149 ? -0.646 12.119 -11.262 1.00 95.06 149 SER A N 1
ATOM 1134 C CA . SER A 1 149 ? -1.987 12.009 -10.666 1.00 95.06 149 SER A CA 1
ATOM 1135 C C . SER A 1 149 ? -2.007 11.080 -9.448 1.00 95.06 149 SER A C 1
ATOM 1137 O O . SER A 1 149 ? -2.698 11.345 -8.466 1.00 95.06 149 SER A O 1
ATOM 1139 N N . ASP A 1 150 ? -1.232 9.996 -9.476 1.00 97.06 150 ASP A N 1
ATOM 1140 C CA . ASP A 1 150 ? -1.130 9.099 -8.327 1.00 97.06 150 ASP A CA 1
ATOM 1141 C C . ASP A 1 150 ? -0.312 9.728 -7.194 1.00 97.06 150 ASP A C 1
ATOM 1143 O O . ASP A 1 150 ? -0.671 9.562 -6.031 1.00 97.06 150 ASP A O 1
ATOM 1147 N N . LYS A 1 151 ? 0.714 10.534 -7.500 1.00 96.31 151 LYS A N 1
ATOM 1148 C CA . LYS A 1 151 ? 1.453 11.313 -6.492 1.00 96.31 151 LYS A CA 1
ATOM 1149 C C . LYS A 1 151 ? 0.553 12.287 -5.736 1.00 96.31 151 LYS A C 1
ATOM 1151 O O . LYS A 1 151 ? 0.744 12.463 -4.539 1.00 96.31 151 LYS A O 1
ATOM 1156 N N . GLU A 1 152 ? -0.434 12.906 -6.379 1.00 96.19 152 GLU A N 1
ATOM 1157 C CA . GLU A 1 152 ? -1.402 13.772 -5.686 1.00 96.19 152 GLU A CA 1
ATOM 1158 C C . GLU A 1 152 ? -2.236 13.002 -4.657 1.00 96.19 152 GLU A C 1
ATOM 1160 O O . GLU A 1 152 ? -2.392 13.455 -3.522 1.00 96.19 152 GLU A O 1
ATOM 1165 N N . LYS A 1 153 ? -2.700 11.799 -5.014 1.00 96.12 153 LYS A N 1
ATOM 1166 C CA . LYS A 1 153 ? -3.409 10.913 -4.078 1.00 96.12 153 LYS A CA 1
ATOM 1167 C C . LYS A 1 153 ? -2.496 10.473 -2.937 1.00 96.12 153 LYS A C 1
ATOM 1169 O O . LYS A 1 153 ? -2.905 10.502 -1.782 1.00 96.12 153 LYS A O 1
ATOM 1174 N N . LEU A 1 154 ? -1.249 10.112 -3.246 1.00 97.06 154 LEU A N 1
ATOM 1175 C CA . LEU A 1 154 ? -0.254 9.712 -2.248 1.00 97.06 154 LEU A CA 1
ATOM 1176 C C . LEU A 1 154 ? 0.057 10.842 -1.266 1.00 97.06 154 LEU A C 1
ATOM 1178 O O . LEU A 1 154 ? 0.157 10.579 -0.074 1.00 97.06 154 LEU A O 1
ATOM 1182 N N . LYS A 1 155 ? 0.140 12.098 -1.730 1.00 96.62 155 LYS A N 1
ATOM 1183 C CA . LYS A 1 155 ? 0.312 13.261 -0.843 1.00 96.62 155 LYS A CA 1
ATOM 1184 C C . LYS A 1 155 ? -0.811 13.354 0.176 1.00 96.62 155 LYS A C 1
ATOM 1186 O O . LYS A 1 155 ? -0.515 13.597 1.332 1.00 96.62 155 LYS A O 1
ATOM 1191 N N . ALA A 1 156 ? -2.064 13.140 -0.226 1.00 94.06 156 ALA A N 1
ATOM 1192 C CA . ALA A 1 156 ? -3.196 13.186 0.699 1.00 94.06 156 ALA A CA 1
ATOM 1193 C C . ALA A 1 156 ? -3.146 12.071 1.760 1.00 94.06 156 ALA A C 1
ATOM 1195 O O . ALA A 1 156 ? -3.582 12.290 2.885 1.00 94.06 156 ALA A O 1
ATOM 1196 N N . LEU A 1 157 ? -2.599 10.901 1.411 1.00 95.44 157 LEU A N 1
ATOM 1197 C CA . LEU A 1 157 ? -2.466 9.752 2.314 1.00 95.44 157 LEU A CA 1
ATOM 1198 C C . LEU A 1 157 ? -1.227 9.809 3.217 1.00 95.44 157 LEU A C 1
ATOM 1200 O O . LEU A 1 157 ? -1.185 9.118 4.229 1.00 95.44 157 LEU A O 1
ATOM 1204 N N . ALA A 1 158 ? -0.210 10.584 2.839 1.00 92.88 158 ALA A N 1
ATOM 1205 C CA . ALA A 1 158 ? 1.052 10.703 3.569 1.00 92.88 158 ALA A CA 1
ATOM 1206 C C . ALA A 1 158 ? 1.029 11.768 4.687 1.00 92.88 158 ALA A C 1
ATOM 1208 O O . ALA A 1 158 ? 2.060 11.977 5.328 1.00 92.88 158 ALA A O 1
ATOM 1209 N N . LEU A 1 159 ? -0.106 12.453 4.888 1.00 82.12 159 LEU A N 1
ATOM 1210 C CA . LEU A 1 159 ? -0.308 13.498 5.904 1.00 82.12 159 LEU A CA 1
ATOM 1211 C C . LEU A 1 159 ? -0.621 12.927 7.289 1.00 82.12 159 LEU A C 1
ATOM 1213 O O . LEU A 1 159 ? -1.360 11.917 7.367 1.00 82.12 159 LEU A O 1
#

Foldseek 3Di:
DDDDDDDDDDDDDDDDDPPVCVVCCVVPPPPQPPVNVVVVVVVCVVVVDPPPPPPDQADPLLLLLLVQQLPQQFAGDPVSLVVLVCLLPDPPHDPLSNLLSVQRNPGGQAGDPVSLVVLVVLLVDPPHDPSSNLSSVQRHVGRRHGDPVSSVSSVVRND

Sequence (159 aa):
MKISSVPVSRPERAGLCLDLYILTWMINRREIPMTYRIAVALVVLLLGSVASMVNAAESKAVQTMAGILLHLQHYPTDADKQSLKQIIEDKSATKDERTVAQALMDVQHTVAAADKPKLEAMVKSDKASSSVKTLAEIILKLTHMPSESDKEKLKALAL